Protein AF-A0A349Y1K3-F1 (afdb_monomer_lite)

Sequence (138 aa):
MNNATDTPLLQAANDDLAAHAIVANLHRAIQHRMDRDSQAHGRFSRAYIAELFDIGRTISPACRPHQVDSEWITARRSWLDTVLGEHPLDRRDAQLTAARHAADGFLLRACVLGCDATPEAATERVRDALIAMTRPPH

Foldseek 3Di:
DDDDPVVVVVVVVVLLVVLVVVLVVLVVQLVVQLVVDPDLFLSSLLSNLVSLLVVLLPLAQVNQPCDDSPSNVVSNVVVVVVVVVVVVNCVPDPLSVVLNVVSVVSNSCCNHRNNPPDPPVVSVVSSVVSSVSRDDDD

Radius of gyration: 16.98 Å; chains: 1; bounding box: 47×44×43 Å

Secondary structure (DSSP, 8-state):
---SSSHHHHHHHHHHHHHHHHHHHHHHHHHHHHTT----TTHHHHHHHHHHHHHHHH--GGG--SS--HHHHHHHHHHHHHHHHH-HHHHH-HHHHHHHHHHHHHHHHHHHH-GGGS-HHHHHHHHHHHHHTTSPP-

pLDDT: mean 85.78, std 13.39, range [36.75, 98.0]

Structure (mmCIF, N/CA/C/O backbone):
data_AF-A0A349Y1K3-F1
#
_entry.id   AF-A0A349Y1K3-F1
#
loop_
_atom_site.group_PDB
_atom_site.id
_atom_site.type_symbol
_atom_site.label_atom_id
_atom_site.label_alt_id
_atom_site.label_comp_id
_atom_site.label_asym_id
_atom_site.label_entity_id
_atom_site.label_seq_id
_atom_site.pdbx_PDB_ins_code
_atom_site.Cartn_x
_atom_site.Cartn_y
_atom_site.Cartn_z
_atom_site.occupancy
_atom_site.B_iso_or_equiv
_atom_site.auth_seq_id
_atom_site.auth_comp_id
_atom_site.auth_asym_id
_atom_site.auth_atom_id
_atom_site.pdbx_PDB_model_num
ATOM 1 N N . MET A 1 1 ? 29.312 27.435 -26.264 1.00 36.75 1 MET A N 1
ATOM 2 C CA . MET A 1 1 ? 29.793 26.395 -25.331 1.00 36.75 1 MET A CA 1
ATOM 3 C C . MET A 1 1 ? 28.745 26.236 -24.240 1.00 36.75 1 MET A C 1
ATOM 5 O O . MET A 1 1 ? 28.933 26.765 -23.159 1.00 36.75 1 MET A O 1
ATOM 9 N N . ASN A 1 2 ? 27.624 25.576 -24.540 1.00 50.16 2 ASN A N 1
ATOM 10 C CA . ASN A 1 2 ? 26.521 25.398 -23.591 1.00 50.16 2 ASN A CA 1
ATOM 11 C C . ASN A 1 2 ? 26.126 23.913 -23.547 1.00 50.16 2 ASN A C 1
ATOM 13 O O . ASN A 1 2 ? 26.232 23.237 -24.569 1.00 50.16 2 ASN A O 1
ATOM 17 N N . ASN A 1 3 ? 25.615 23.477 -22.391 1.00 46.06 3 ASN A N 1
ATOM 18 C CA . ASN A 1 3 ? 24.808 22.265 -22.167 1.00 46.06 3 ASN A CA 1
ATOM 19 C C . ASN A 1 3 ? 25.533 20.953 -21.821 1.00 46.06 3 ASN A C 1
ATOM 21 O O . ASN A 1 3 ? 25.261 19.924 -22.431 1.00 46.06 3 ASN A O 1
ATOM 25 N N . ALA A 1 4 ? 26.384 20.949 -20.792 1.00 51.94 4 ALA A N 1
ATOM 26 C CA . ALA A 1 4 ? 26.758 19.694 -20.117 1.00 51.94 4 ALA A CA 1
ATOM 27 C C . ALA A 1 4 ? 26.333 19.637 -18.635 1.00 51.94 4 ALA A C 1
ATOM 29 O O . ALA A 1 4 ? 26.229 18.548 -18.080 1.00 51.94 4 ALA A O 1
ATOM 30 N N . THR A 1 5 ? 26.052 20.779 -17.998 1.00 53.12 5 THR A N 1
ATOM 31 C CA . THR A 1 5 ? 25.852 20.857 -16.538 1.00 53.12 5 THR A CA 1
ATOM 32 C C . THR A 1 5 ? 24.383 20.891 -16.096 1.00 53.12 5 THR A C 1
ATOM 34 O O . THR A 1 5 ? 24.094 20.495 -14.973 1.00 53.12 5 THR A O 1
ATOM 37 N N . ASP A 1 6 ? 23.448 21.291 -16.965 1.00 56.84 6 ASP A N 1
ATOM 38 C CA . ASP A 1 6 ? 22.018 21.407 -16.611 1.00 56.84 6 ASP A CA 1
ATOM 39 C C . ASP A 1 6 ? 21.242 20.088 -16.751 1.00 56.84 6 ASP A C 1
ATOM 41 O O . ASP A 1 6 ? 20.209 19.889 -16.117 1.00 56.84 6 ASP A O 1
ATOM 45 N N . THR A 1 7 ? 21.751 19.154 -17.553 1.00 66.12 7 THR A N 1
ATOM 46 C CA . THR A 1 7 ? 21.083 17.883 -17.859 1.00 66.12 7 THR A CA 1
ATOM 47 C C . THR A 1 7 ? 20.852 16.978 -16.635 1.00 66.12 7 THR A C 1
ATOM 49 O O . THR A 1 7 ? 19.737 16.483 -16.493 1.00 66.12 7 THR A O 1
ATOM 52 N N . PRO A 1 8 ? 21.824 16.752 -15.723 1.00 73.25 8 PRO A N 1
ATOM 53 C CA . PRO A 1 8 ? 21.604 15.871 -14.572 1.00 73.25 8 PRO A CA 1
ATOM 54 C C . PRO A 1 8 ? 20.708 16.491 -13.488 1.00 73.25 8 PRO A C 1
ATOM 56 O O . PRO A 1 8 ? 19.979 15.762 -12.824 1.00 73.25 8 PRO A O 1
ATOM 59 N N . LEU A 1 9 ? 20.706 17.821 -13.332 1.00 70.25 9 LEU A N 1
ATOM 60 C CA . LEU A 1 9 ? 19.803 18.512 -12.399 1.00 70.25 9 LEU A CA 1
ATOM 61 C C . LEU A 1 9 ? 18.354 18.498 -12.898 1.00 70.25 9 LEU A C 1
ATOM 63 O O . LEU A 1 9 ? 17.436 18.267 -12.115 1.00 70.25 9 LEU A O 1
ATOM 67 N N . LEU A 1 10 ? 18.150 18.707 -14.201 1.00 70.56 10 LEU A N 1
ATOM 68 C CA . LEU A 1 10 ? 16.830 18.604 -14.827 1.00 70.56 10 LEU A CA 1
ATOM 69 C C . LEU A 1 10 ? 16.288 17.171 -14.789 1.00 70.56 10 LEU A C 1
ATOM 71 O O . LEU A 1 10 ? 15.094 16.983 -14.579 1.00 70.56 10 LEU A O 1
ATOM 75 N N . GLN A 1 11 ? 17.156 16.169 -14.959 1.00 72.00 11 GLN A N 1
ATOM 76 C CA . GLN A 1 11 ? 16.773 14.764 -14.839 1.00 72.00 11 GLN A CA 1
ATOM 77 C C . GLN A 1 11 ? 16.326 14.431 -13.409 1.00 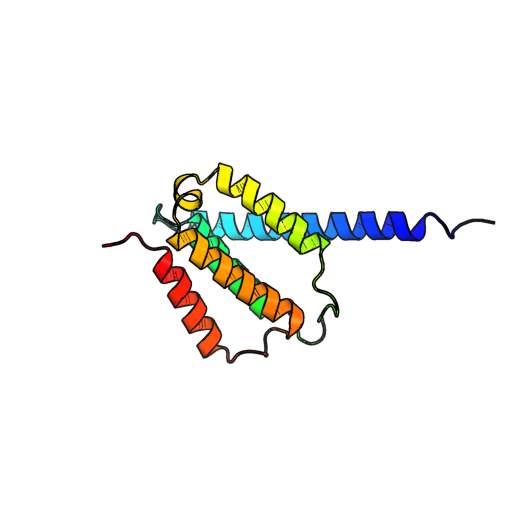72.00 11 GLN A C 1
ATOM 79 O O . GLN A 1 11 ? 15.216 13.947 -13.236 1.00 72.00 11 GLN A O 1
ATOM 84 N N . ALA A 1 12 ? 17.116 14.796 -12.393 1.00 67.44 12 ALA A N 1
ATOM 85 C CA . ALA A 1 12 ? 16.751 14.579 -10.990 1.00 67.44 12 ALA A CA 1
ATOM 86 C C . ALA A 1 12 ? 15.445 15.297 -10.596 1.00 67.44 12 ALA A C 1
ATOM 88 O O . ALA A 1 12 ? 14.620 14.745 -9.879 1.00 67.44 12 ALA A O 1
ATOM 89 N N . ALA A 1 13 ? 15.216 16.517 -11.094 1.00 69.31 13 ALA A N 1
ATOM 90 C CA . ALA A 1 13 ? 13.961 17.230 -10.852 1.00 69.31 13 ALA A CA 1
ATOM 91 C C . ALA A 1 13 ? 12.749 16.552 -11.525 1.00 69.31 13 ALA A C 1
ATOM 93 O O . ALA A 1 13 ? 11.649 16.561 -10.973 1.00 69.31 13 ALA A O 1
ATOM 94 N N . ASN A 1 14 ? 12.937 15.971 -12.714 1.00 76.12 14 ASN A N 1
ATOM 95 C CA . ASN A 1 14 ? 11.889 15.215 -13.399 1.00 76.12 14 ASN A CA 1
ATOM 96 C C . ASN A 1 14 ? 11.583 13.889 -12.694 1.00 76.12 14 ASN A C 1
ATOM 98 O O . ASN A 1 14 ? 10.411 13.520 -12.598 1.00 76.12 14 ASN A O 1
ATOM 102 N N . ASP A 1 15 ? 12.611 13.200 -12.201 1.00 75.94 15 ASP A N 1
ATOM 103 C CA . ASP A 1 15 ? 12.475 11.936 -11.474 1.00 75.94 15 ASP A CA 1
ATOM 104 C C . ASP A 1 15 ? 11.767 12.162 -10.120 1.00 75.94 15 ASP A C 1
ATOM 106 O O . ASP A 1 15 ? 10.781 11.482 -9.817 1.00 75.94 15 ASP A O 1
ATOM 110 N N . ASP A 1 16 ? 12.114 13.235 -9.399 1.00 78.31 16 ASP A N 1
ATOM 111 C CA . ASP A 1 16 ? 11.416 13.655 -8.176 1.00 78.31 16 ASP A CA 1
ATOM 112 C C . ASP A 1 16 ? 9.939 14.005 -8.436 1.00 78.31 16 ASP A C 1
ATOM 114 O O . ASP A 1 16 ? 9.036 13.565 -7.712 1.00 78.31 16 ASP A O 1
ATOM 118 N N . LEU A 1 17 ? 9.651 14.751 -9.511 1.00 79.88 17 LEU A N 1
ATOM 119 C CA . LEU A 1 17 ? 8.277 15.075 -9.902 1.00 79.88 17 LEU A CA 1
ATOM 120 C C . LEU A 1 17 ? 7.474 13.811 -10.249 1.00 79.88 17 LEU A C 1
ATOM 122 O O . LEU A 1 17 ? 6.300 13.697 -9.875 1.00 79.88 17 LEU A O 1
ATOM 126 N N . ALA A 1 18 ? 8.094 12.852 -10.939 1.00 83.25 18 ALA A N 1
ATOM 127 C CA . ALA A 1 18 ? 7.477 11.572 -11.258 1.00 83.25 18 ALA A CA 1
ATOM 128 C C . ALA A 1 18 ? 7.170 10.772 -9.983 1.00 83.25 18 ALA A C 1
ATOM 130 O O . ALA A 1 18 ? 6.041 10.301 -9.821 1.00 83.25 18 ALA A O 1
ATOM 131 N N . ALA A 1 19 ? 8.113 10.691 -9.039 1.00 83.75 19 ALA A N 1
ATOM 132 C CA . ALA A 1 19 ? 7.912 10.029 -7.753 1.00 83.75 19 ALA A CA 1
ATOM 133 C C . ALA A 1 19 ? 6.717 10.624 -6.985 1.00 83.75 19 ALA A C 1
ATOM 135 O O . ALA A 1 19 ? 5.829 9.886 -6.542 1.00 83.75 19 ALA A O 1
ATOM 136 N N . HIS A 1 20 ? 6.625 11.955 -6.898 1.00 84.81 20 HIS A N 1
ATOM 137 C CA . HIS A 1 20 ? 5.503 12.642 -6.251 1.00 84.81 20 HIS A CA 1
ATOM 138 C C . HIS A 1 20 ? 4.161 12.382 -6.948 1.00 84.81 20 HIS A C 1
ATOM 140 O O . HIS A 1 20 ? 3.144 12.168 -6.280 1.00 84.81 20 HIS A O 1
ATOM 146 N N . ALA A 1 21 ? 4.137 12.351 -8.283 1.00 87.00 21 ALA A N 1
ATOM 147 C CA . ALA A 1 21 ? 2.927 12.042 -9.040 1.00 87.00 21 ALA A CA 1
ATOM 148 C C . ALA A 1 21 ? 2.434 10.607 -8.780 1.00 87.00 21 ALA A C 1
ATOM 150 O O . ALA A 1 21 ? 1.232 10.389 -8.591 1.00 87.00 21 ALA A O 1
ATOM 151 N N . ILE A 1 22 ? 3.348 9.632 -8.710 1.00 86.75 22 ILE A N 1
ATOM 152 C CA . ILE A 1 22 ? 3.004 8.246 -8.364 1.00 86.75 22 ILE A CA 1
ATOM 153 C C . ILE A 1 22 ? 2.436 8.194 -6.937 1.00 86.75 22 ILE A C 1
ATOM 155 O O . ILE A 1 22 ? 1.408 7.549 -6.716 1.00 86.75 22 ILE A O 1
ATOM 159 N N . VAL A 1 23 ? 3.025 8.924 -5.979 1.00 90.94 23 VAL A N 1
ATOM 160 C CA . VAL A 1 23 ? 2.547 8.948 -4.581 1.00 90.94 23 VAL A CA 1
ATOM 161 C C . VAL A 1 23 ? 1.146 9.551 -4.502 1.00 90.94 23 VAL A C 1
ATOM 163 O O . VAL A 1 23 ? 0.274 9.002 -3.829 1.00 90.94 23 VAL A O 1
ATOM 166 N N . ALA A 1 24 ? 0.891 10.644 -5.222 1.00 91.50 24 ALA A N 1
ATOM 167 C CA . ALA A 1 24 ? -0.423 11.279 -5.260 1.00 91.50 24 ALA A CA 1
ATOM 168 C C . ALA A 1 24 ? -1.500 10.353 -5.852 1.00 91.50 24 ALA A C 1
ATOM 170 O O . ALA A 1 24 ? -2.631 10.310 -5.358 1.00 91.50 24 ALA A O 1
ATOM 171 N N . ASN A 1 25 ? -1.156 9.583 -6.889 1.00 91.50 25 ASN A N 1
ATOM 172 C CA . ASN A 1 25 ? -2.059 8.596 -7.477 1.00 91.50 25 ASN A CA 1
ATOM 173 C C . ASN A 1 25 ? -2.340 7.435 -6.515 1.00 91.50 25 ASN A C 1
ATOM 175 O O . ASN A 1 25 ? -3.507 7.082 -6.334 1.00 91.50 25 ASN A O 1
ATOM 179 N N . LEU A 1 26 ? -1.304 6.912 -5.849 1.00 93.94 26 LEU A N 1
ATOM 180 C CA . LEU A 1 26 ? -1.437 5.903 -4.796 1.00 93.94 26 LEU A CA 1
ATOM 181 C C . LEU A 1 26 ? -2.362 6.397 -3.674 1.00 93.94 26 LEU A C 1
ATOM 183 O O . LEU A 1 26 ? -3.304 5.703 -3.292 1.00 93.94 26 LEU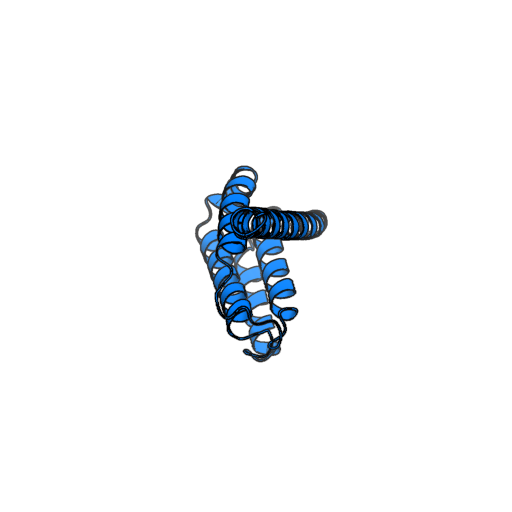 A O 1
ATOM 187 N N . HIS A 1 27 ? -2.142 7.619 -3.185 1.00 96.31 27 HIS A N 1
ATOM 188 C CA . HIS A 1 27 ? -2.967 8.214 -2.137 1.00 96.31 27 HIS A CA 1
ATOM 189 C C . HIS A 1 27 ? -4.438 8.304 -2.555 1.00 96.31 27 H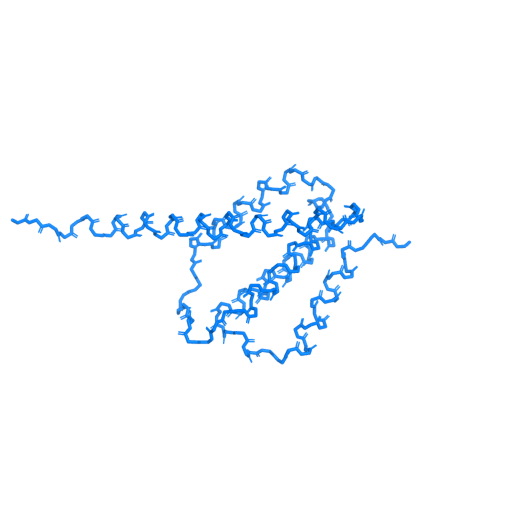IS A C 1
ATOM 191 O O . HIS A 1 27 ? -5.314 7.862 -1.814 1.00 96.31 27 HIS A O 1
ATOM 197 N N . ARG A 1 28 ? -4.721 8.810 -3.762 1.00 97.19 28 ARG A N 1
ATOM 198 C CA . ARG A 1 28 ? -6.094 8.918 -4.277 1.00 97.19 28 ARG A CA 1
ATOM 199 C C . ARG A 1 28 ? -6.781 7.554 -4.377 1.00 97.19 28 ARG A C 1
ATOM 201 O O . ARG A 1 28 ? -7.942 7.426 -3.995 1.00 97.19 28 ARG A O 1
ATOM 208 N N . ALA A 1 29 ? -6.075 6.538 -4.871 1.00 96.94 29 ALA A N 1
ATOM 209 C CA . ALA A 1 29 ? -6.617 5.188 -4.991 1.00 96.94 29 ALA A CA 1
ATOM 210 C C . ALA A 1 29 ? -6.946 4.579 -3.617 1.00 96.94 29 ALA A C 1
ATOM 212 O O . ALA A 1 29 ? -8.012 3.988 -3.435 1.00 96.94 29 ALA A O 1
ATOM 213 N N . ILE A 1 30 ? -6.080 4.799 -2.624 1.00 97.75 30 ILE A N 1
ATOM 214 C CA . ILE A 1 30 ? -6.307 4.366 -1.241 1.00 97.75 30 ILE A CA 1
ATOM 215 C C . ILE A 1 30 ? -7.516 5.071 -0.626 1.00 97.75 30 ILE A C 1
ATOM 217 O O . ILE A 1 30 ? -8.373 4.387 -0.067 1.00 97.75 30 ILE A O 1
ATOM 221 N N . GLN A 1 31 ? -7.642 6.393 -0.781 1.00 97.38 31 GLN A N 1
ATOM 222 C CA . GLN A 1 31 ? -8.805 7.137 -0.278 1.00 97.38 31 GLN A CA 1
ATOM 223 C C . GLN A 1 31 ? -10.112 6.595 -0.868 1.00 97.38 31 GLN A C 1
ATOM 225 O O . GLN A 1 31 ? -11.027 6.242 -0.129 1.00 97.38 31 GLN A O 1
ATOM 230 N N . HIS A 1 32 ? -10.163 6.375 -2.186 1.00 97.56 32 HIS A N 1
ATOM 231 C CA . HIS A 1 32 ? -11.342 5.790 -2.831 1.00 97.56 32 HIS A CA 1
ATOM 232 C C . HIS A 1 32 ? -11.716 4.397 -2.306 1.00 97.56 32 HIS A C 1
ATOM 234 O O . HIS A 1 32 ? -12.895 4.032 -2.308 1.00 97.56 32 HIS A O 1
ATOM 240 N N . ARG A 1 33 ? -10.739 3.591 -1.876 1.00 96.94 33 ARG A N 1
ATOM 241 C CA . ARG A 1 33 ? -11.013 2.298 -1.230 1.00 96.94 33 ARG A CA 1
ATOM 242 C C . ARG A 1 33 ? -11.519 2.481 0.191 1.00 96.94 33 ARG A C 1
ATOM 244 O O . ARG A 1 33 ? -12.460 1.796 0.579 1.00 96.94 33 ARG A O 1
ATOM 251 N N . MET A 1 34 ? -10.921 3.399 0.944 1.00 97.06 34 MET A N 1
ATOM 252 C CA . MET A 1 34 ? -11.336 3.708 2.309 1.00 97.06 34 MET A CA 1
ATOM 253 C C . MET A 1 34 ? -12.775 4.227 2.365 1.00 97.06 34 MET A C 1
ATOM 255 O O . MET A 1 34 ? -13.517 3.819 3.254 1.00 97.06 34 MET A O 1
ATOM 259 N N . ASP A 1 35 ? -13.200 5.038 1.394 1.00 96.75 35 ASP A N 1
ATOM 260 C CA . ASP A 1 35 ? -14.580 5.541 1.295 1.00 96.75 35 ASP A CA 1
ATOM 261 C C . ASP A 1 35 ? -15.621 4.416 1.172 1.00 96.75 35 ASP A C 1
ATOM 263 O O . ASP A 1 35 ? -16.779 4.575 1.555 1.00 96.75 35 ASP A O 1
ATOM 267 N N . ARG A 1 36 ? -15.212 3.261 0.631 1.00 95.38 36 ARG A N 1
ATOM 268 C CA . ARG A 1 36 ? -16.069 2.087 0.411 1.00 95.38 36 ARG A CA 1
ATOM 269 C C . ARG A 1 36 ? -15.983 1.054 1.533 1.00 95.38 36 ARG A C 1
ATOM 271 O O . ARG A 1 36 ? -16.782 0.120 1.549 1.00 95.38 36 ARG A O 1
ATOM 278 N N . ASP A 1 37 ? -15.026 1.187 2.447 1.00 94.81 37 ASP A N 1
ATOM 279 C CA . ASP A 1 37 ? -14.820 0.246 3.544 1.00 94.81 37 ASP A CA 1
ATOM 280 C C . ASP A 1 37 ? -15.498 0.763 4.818 1.00 94.81 37 ASP A C 1
ATOM 282 O O . ASP A 1 37 ? -15.058 1.727 5.444 1.00 94.81 37 ASP A O 1
ATOM 286 N N . SER A 1 38 ? -16.588 0.112 5.225 1.00 91.38 38 SER A N 1
ATOM 287 C CA . SER A 1 38 ? -17.328 0.498 6.429 1.00 91.38 38 SER A CA 1
ATOM 288 C C . SER A 1 38 ? -16.595 0.142 7.725 1.00 91.38 38 SER A C 1
ATOM 290 O O . SER A 1 38 ? -16.834 0.777 8.754 1.00 91.38 38 SER A O 1
ATOM 292 N N . GLN A 1 39 ? -15.664 -0.816 7.708 1.00 91.69 39 GLN A N 1
ATOM 293 C CA . GLN A 1 39 ? -14.929 -1.226 8.901 1.00 91.69 39 GLN A CA 1
ATOM 294 C C . GLN A 1 39 ? -13.853 -0.184 9.218 1.00 91.69 39 GLN A C 1
ATOM 296 O O . GLN A 1 39 ? -13.001 0.119 8.390 1.00 91.69 39 GLN A O 1
ATOM 301 N N . ALA A 1 40 ? -13.908 0.398 10.416 1.00 90.50 40 ALA A N 1
ATOM 302 C CA . ALA A 1 40 ? -12.982 1.450 10.830 1.00 90.50 40 ALA A CA 1
ATOM 303 C C . ALA A 1 40 ? -11.605 0.892 11.211 1.00 90.50 40 ALA A C 1
ATOM 305 O O . ALA A 1 40 ? -10.584 1.475 10.851 1.00 90.50 40 ALA A O 1
ATOM 306 N N . HIS A 1 41 ? -11.566 -0.244 11.914 1.00 92.31 41 HIS A N 1
ATOM 307 C CA . HIS A 1 41 ? -10.301 -0.846 12.327 1.00 92.31 41 HIS A CA 1
ATOM 308 C C . HIS A 1 41 ? -9.526 -1.374 11.112 1.00 92.31 41 HIS A C 1
ATOM 310 O O . HIS A 1 41 ? -10.067 -2.145 10.313 1.00 92.31 41 HIS A O 1
ATOM 316 N N . GLY A 1 42 ? -8.263 -0.955 10.985 1.00 95.88 42 GLY A N 1
ATOM 317 C CA . GLY A 1 42 ? -7.361 -1.402 9.927 1.00 95.88 42 GLY A CA 1
ATOM 318 C C . GLY A 1 42 ? -7.732 -0.900 8.533 1.00 95.88 42 GLY A C 1
ATOM 319 O O . GLY A 1 42 ? -7.198 -1.417 7.553 1.00 95.88 42 GLY A O 1
ATOM 320 N N . ARG A 1 43 ? -8.654 0.067 8.417 1.00 96.69 43 ARG A N 1
ATOM 321 C CA . ARG A 1 43 ? -9.203 0.536 7.135 1.00 96.69 43 ARG A CA 1
ATOM 322 C C . ARG A 1 43 ? -8.118 1.037 6.191 1.00 96.69 43 ARG A C 1
ATOM 324 O O . ARG A 1 43 ? -8.054 0.613 5.038 1.00 96.69 43 ARG A O 1
ATOM 331 N N . PHE A 1 44 ? -7.258 1.921 6.696 1.00 97.62 44 PHE A N 1
ATOM 332 C CA . PHE A 1 44 ? -6.145 2.460 5.924 1.00 97.62 44 PHE A CA 1
ATOM 333 C C . PHE A 1 44 ? -5.204 1.331 5.500 1.00 97.62 44 PHE A C 1
ATOM 335 O O . PHE A 1 44 ? -4.896 1.185 4.320 1.00 97.62 44 PHE A O 1
ATOM 342 N N . SER A 1 45 ? -4.806 0.481 6.448 1.00 97.88 45 SER A N 1
ATOM 343 C CA . SER A 1 45 ? -3.896 -0.641 6.191 1.00 97.88 45 SER A CA 1
ATOM 344 C C . SER A 1 45 ? -4.439 -1.594 5.133 1.00 97.88 45 SER A C 1
ATOM 346 O O . SER A 1 45 ? -3.704 -2.025 4.249 1.00 97.88 45 SER A O 1
ATOM 348 N N . ARG A 1 46 ? -5.738 -1.895 5.183 1.00 97.81 46 ARG A N 1
ATOM 349 C CA . ARG A 1 46 ? -6.411 -2.775 4.228 1.00 97.81 46 ARG A CA 1
ATOM 350 C C . ARG A 1 46 ? -6.438 -2.181 2.829 1.00 97.81 46 ARG A C 1
ATOM 352 O O . ARG A 1 46 ? -6.126 -2.883 1.868 1.00 97.81 46 ARG A O 1
ATOM 359 N N . ALA A 1 47 ? -6.782 -0.899 2.721 1.00 98.00 47 ALA A N 1
ATOM 360 C CA . ALA A 1 47 ? -6.763 -0.171 1.460 1.00 98.00 47 ALA A CA 1
ATOM 361 C C . ALA A 1 47 ? -5.343 -0.102 0.876 1.00 98.00 47 ALA A C 1
ATOM 363 O O . ALA A 1 47 ? -5.161 -0.410 -0.300 1.00 98.00 47 ALA A O 1
ATOM 364 N N . TYR A 1 48 ? -4.343 0.209 1.708 1.00 97.88 48 TYR A N 1
ATOM 365 C CA . TYR A 1 48 ? -2.927 0.232 1.336 1.00 97.88 48 TYR A CA 1
ATOM 366 C C . TYR A 1 48 ? -2.455 -1.121 0.797 1.00 97.88 48 TYR A C 1
ATOM 368 O O . TYR A 1 48 ? -1.929 -1.191 -0.310 1.00 97.88 48 TYR A O 1
ATOM 376 N N . ILE A 1 49 ? -2.701 -2.210 1.535 1.00 97.88 49 ILE A N 1
ATOM 377 C CA . ILE A 1 49 ? -2.335 -3.572 1.117 1.00 97.88 49 ILE A CA 1
ATOM 378 C C . ILE A 1 49 ? -3.001 -3.913 -0.218 1.00 97.88 49 ILE A C 1
ATOM 380 O O . ILE A 1 49 ? -2.324 -4.353 -1.143 1.00 97.88 49 ILE A O 1
ATOM 384 N N . ALA A 1 50 ? -4.311 -3.691 -0.350 1.00 97.25 50 ALA A N 1
ATOM 385 C CA . ALA A 1 50 ? -5.019 -3.991 -1.589 1.00 97.25 50 ALA A CA 1
ATOM 386 C C . ALA A 1 50 ? -4.438 -3.228 -2.789 1.00 97.25 50 ALA A C 1
ATOM 388 O O . ALA A 1 50 ? -4.261 -3.823 -3.849 1.00 97.25 50 ALA A O 1
ATOM 389 N N . GLU A 1 51 ? -4.113 -1.948 -2.610 1.00 96.75 51 GLU A N 1
ATOM 390 C CA . GLU A 1 51 ? -3.565 -1.111 -3.675 1.00 96.75 51 GLU A CA 1
ATOM 391 C C . GLU A 1 51 ? -2.141 -1.522 -4.069 1.00 96.75 51 GLU A C 1
ATOM 393 O O . GLU A 1 51 ? -1.842 -1.612 -5.256 1.00 96.75 51 GLU A O 1
ATOM 398 N N . LEU A 1 52 ? -1.273 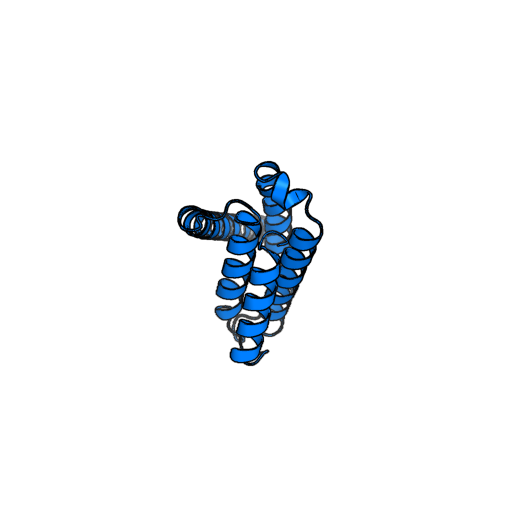-1.863 -3.109 1.00 94.25 52 LEU A N 1
ATOM 399 C CA . LEU A 1 52 ? 0.077 -2.341 -3.428 1.00 94.25 52 LEU A CA 1
ATOM 400 C C . LEU A 1 52 ? 0.062 -3.637 -4.244 1.00 94.25 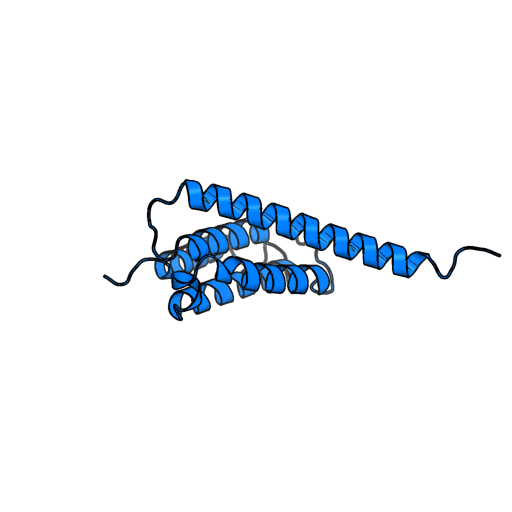52 LEU A C 1
ATOM 402 O O . LEU A 1 52 ? 0.887 -3.810 -5.144 1.00 94.25 52 LEU A O 1
ATOM 406 N N . PHE A 1 53 ? -0.873 -4.541 -3.945 1.00 94.50 53 PHE A N 1
ATOM 407 C CA . PHE A 1 53 ? -1.044 -5.761 -4.729 1.00 94.50 53 PHE A CA 1
ATOM 408 C C . PHE A 1 53 ? -1.551 -5.466 -6.142 1.00 94.50 53 PHE A C 1
ATOM 410 O O . PHE A 1 53 ? -1.063 -6.067 -7.098 1.00 94.50 53 PHE A O 1
ATOM 417 N N . ASP A 1 54 ? -2.485 -4.528 -6.293 1.00 92.69 54 ASP A N 1
ATOM 418 C CA . ASP A 1 54 ? -3.001 -4.130 -7.604 1.00 92.69 54 ASP A CA 1
ATOM 419 C C . ASP A 1 54 ? -1.912 -3.465 -8.457 1.00 92.69 54 ASP A C 1
ATOM 421 O O . ASP A 1 54 ? -1.719 -3.866 -9.604 1.00 92.69 54 ASP A O 1
ATOM 425 N N . ILE A 1 55 ? -1.111 -2.563 -7.880 1.00 89.50 55 ILE A N 1
ATOM 426 C CA . ILE A 1 55 ? 0.052 -1.967 -8.552 1.00 89.50 55 ILE A CA 1
ATOM 427 C C . ILE A 1 55 ? 1.057 -3.052 -8.945 1.00 89.50 55 ILE A C 1
ATOM 429 O O . ILE A 1 55 ? 1.448 -3.128 -10.109 1.00 89.50 55 ILE A O 1
ATOM 433 N N . GLY A 1 56 ? 1.449 -3.929 -8.016 1.00 88.00 56 GLY A N 1
ATOM 434 C CA . GLY A 1 56 ? 2.450 -4.967 -8.281 1.00 88.00 56 GLY A CA 1
ATOM 435 C C . GLY A 1 56 ? 2.063 -5.921 -9.418 1.00 88.00 56 GLY A C 1
ATOM 436 O O . GLY A 1 56 ? 2.939 -6.376 -10.152 1.00 88.00 56 GLY A O 1
ATOM 437 N N . ARG A 1 57 ? 0.762 -6.167 -9.632 1.00 88.62 57 ARG A N 1
ATOM 438 C CA . ARG A 1 57 ? 0.254 -6.961 -10.768 1.00 88.62 57 ARG A CA 1
ATOM 439 C C . ARG A 1 57 ? 0.382 -6.265 -12.125 1.00 88.62 57 ARG A C 1
ATOM 441 O O . ARG A 1 57 ? 0.327 -6.939 -13.144 1.00 88.62 57 ARG A O 1
ATOM 448 N N . THR A 1 58 ? 0.571 -4.947 -12.153 1.00 86.44 58 THR A N 1
ATOM 449 C CA . THR A 1 58 ? 0.746 -4.173 -13.397 1.00 86.44 58 THR A CA 1
ATOM 450 C C . THR A 1 58 ? 2.206 -3.949 -13.790 1.00 86.44 58 THR A C 1
ATOM 452 O O . THR A 1 58 ? 2.478 -3.492 -14.901 1.00 86.44 58 THR A O 1
ATOM 455 N N . ILE A 1 59 ? 3.161 -4.277 -12.912 1.00 82.62 59 ILE A N 1
ATOM 456 C CA . ILE A 1 59 ? 4.587 -4.070 -13.183 1.00 82.62 59 ILE A CA 1
ATOM 457 C C . ILE A 1 59 ? 5.076 -5.145 -14.155 1.00 82.62 59 ILE A C 1
ATOM 459 O O . ILE A 1 59 ? 5.405 -6.269 -13.770 1.00 82.62 59 ILE A O 1
ATOM 463 N N . SER A 1 60 ? 5.135 -4.776 -15.433 1.00 75.69 60 SER A N 1
ATOM 464 C CA . SER A 1 60 ? 5.599 -5.659 -16.500 1.00 75.69 60 SER A CA 1
ATOM 465 C C . SER A 1 60 ? 7.058 -6.091 -16.290 1.00 75.69 60 SER A C 1
ATOM 467 O O . SER A 1 60 ? 7.910 -5.249 -15.984 1.00 75.69 60 SER A O 1
ATOM 469 N N . PRO A 1 61 ? 7.403 -7.364 -16.565 1.00 71.12 61 PRO A N 1
ATOM 470 C CA . PRO A 1 61 ? 8.791 -7.818 -16.620 1.00 71.12 61 PRO A CA 1
ATOM 471 C C . PRO A 1 61 ? 9.660 -7.040 -17.623 1.00 71.12 61 PRO A C 1
ATOM 473 O O . PRO A 1 61 ? 10.875 -6.977 -17.455 1.00 71.12 61 PRO A O 1
ATOM 476 N N . ALA A 1 62 ? 9.061 -6.446 -18.660 1.00 69.75 62 ALA A N 1
ATOM 477 C CA . ALA A 1 62 ? 9.774 -5.633 -19.650 1.00 69.75 62 ALA A CA 1
ATOM 478 C C . ALA A 1 62 ? 10.113 -4.223 -19.136 1.00 69.75 62 ALA A C 1
ATOM 480 O O . ALA A 1 62 ? 10.995 -3.563 -19.678 1.00 69.75 62 ALA A O 1
ATOM 481 N N . CYS A 1 63 ? 9.435 -3.774 -18.079 1.00 63.22 63 CYS A N 1
ATOM 482 C CA . CYS A 1 63 ? 9.625 -2.467 -17.457 1.00 63.22 63 CYS A CA 1
ATOM 483 C C . CYS A 1 63 ? 10.487 -2.548 -16.191 1.00 63.22 63 CYS A C 1
ATOM 485 O O . CYS A 1 63 ? 10.463 -1.609 -15.405 1.00 63.22 63 CYS A O 1
ATOM 487 N N . ARG A 1 64 ? 11.220 -3.656 -15.977 1.00 62.22 64 ARG A N 1
ATOM 488 C CA . ARG A 1 64 ? 12.087 -3.862 -14.806 1.00 62.22 64 ARG A CA 1
ATOM 489 C C . ARG A 1 64 ? 13.105 -2.727 -14.700 1.00 62.22 64 ARG A C 1
ATOM 491 O O . ARG A 1 64 ? 14.057 -2.699 -15.493 1.00 62.22 64 ARG A O 1
ATOM 498 N N . PRO A 1 65 ? 12.986 -1.831 -13.713 1.00 54.25 65 PRO A N 1
ATOM 499 C CA . PRO A 1 65 ? 14.099 -0.964 -13.415 1.00 54.25 65 PRO A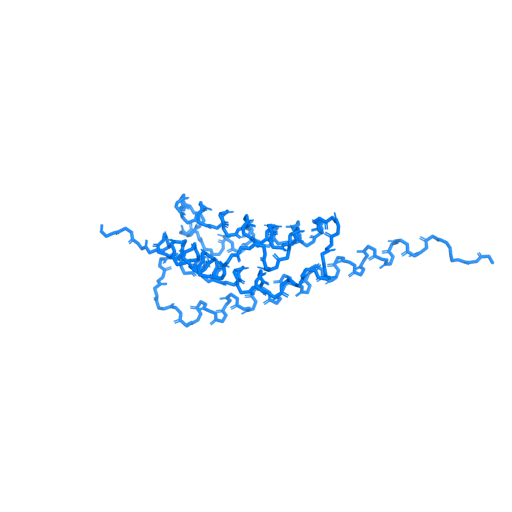 CA 1
ATOM 500 C C . PRO A 1 65 ? 15.194 -1.871 -12.815 1.00 54.25 65 PRO A C 1
ATOM 502 O O . PRO A 1 65 ? 14.966 -2.615 -11.863 1.00 54.25 65 PRO A O 1
ATOM 505 N N . HIS A 1 66 ? 16.383 -1.897 -13.433 1.00 48.78 66 HIS A N 1
ATOM 506 C CA . HIS A 1 66 ? 17.517 -2.718 -12.960 1.00 48.78 66 HIS A CA 1
ATOM 507 C C . HIS A 1 66 ? 17.995 -2.289 -11.561 1.00 48.78 66 HIS A C 1
ATOM 509 O O . HIS A 1 66 ? 18.711 -3.025 -10.884 1.00 48.78 66 HIS A O 1
ATOM 515 N N . GLN A 1 67 ? 17.566 -1.108 -11.122 1.00 54.12 67 GLN A N 1
ATOM 516 C CA . GLN A 1 67 ? 17.622 -0.644 -9.752 1.00 54.12 67 GLN A CA 1
ATOM 517 C C . GLN A 1 67 ? 16.204 -0.437 -9.255 1.00 54.12 67 GLN A C 1
ATOM 519 O O . GLN A 1 67 ? 15.349 0.079 -9.964 1.00 54.12 67 GLN A O 1
ATOM 524 N N . VAL A 1 68 ? 15.960 -0.812 -8.010 1.00 59.34 68 VAL A N 1
ATOM 525 C CA . VAL A 1 68 ? 14.770 -0.340 -7.326 1.00 59.34 68 VAL A CA 1
ATOM 526 C C . VAL A 1 68 ? 14.884 1.184 -7.248 1.00 59.34 68 VAL A C 1
ATOM 528 O O . VAL A 1 68 ? 15.812 1.671 -6.606 1.00 59.34 68 VAL A O 1
ATOM 531 N N . ASP A 1 69 ? 13.994 1.908 -7.931 1.00 66.06 69 ASP A N 1
ATOM 532 C CA . ASP A 1 69 ? 13.976 3.373 -7.934 1.00 66.06 69 ASP A CA 1
ATOM 533 C C . ASP A 1 69 ? 13.911 3.881 -6.485 1.00 66.06 69 ASP A C 1
ATOM 535 O O . ASP A 1 69 ? 12.903 3.733 -5.779 1.00 66.06 69 ASP A O 1
ATOM 539 N N . SER A 1 70 ? 15.045 4.405 -6.016 1.00 66.94 70 SER A N 1
ATOM 540 C CA . SER A 1 70 ? 15.207 4.837 -4.636 1.00 66.94 70 SER A CA 1
ATOM 541 C C . SER A 1 70 ? 14.366 6.067 -4.325 1.00 66.94 70 SER A C 1
ATOM 543 O O . SER A 1 70 ? 13.984 6.244 -3.167 1.00 66.94 70 SER A O 1
ATOM 545 N N . GLU A 1 71 ? 14.057 6.895 -5.325 1.00 80.06 71 GLU A N 1
ATOM 546 C CA . GLU A 1 71 ? 13.318 8.143 -5.139 1.00 80.06 71 GLU A CA 1
ATOM 547 C C . GLU A 1 71 ? 11.845 7.852 -4.882 1.00 80.06 71 GLU A C 1
ATOM 549 O O . GLU A 1 71 ? 11.322 8.248 -3.839 1.00 80.06 71 GLU A O 1
ATOM 554 N N . TRP A 1 72 ? 11.209 7.034 -5.727 1.00 80.19 72 TRP A N 1
ATOM 555 C CA . TRP A 1 72 ? 9.839 6.568 -5.487 1.00 80.19 72 TRP A CA 1
ATOM 556 C C . TRP A 1 72 ? 9.684 5.890 -4.119 1.00 80.19 72 TRP A C 1
ATOM 558 O O . TRP A 1 72 ? 8.734 6.170 -3.383 1.00 80.19 72 TRP A O 1
ATOM 568 N N . ILE A 1 73 ? 10.610 5.004 -3.736 1.00 81.75 73 ILE A N 1
ATOM 569 C CA . ILE A 1 73 ? 10.534 4.337 -2.428 1.00 81.75 73 ILE A CA 1
ATOM 570 C C . ILE A 1 73 ? 10.655 5.331 -1.286 1.00 81.75 73 ILE A C 1
ATOM 572 O O . ILE A 1 73 ? 9.915 5.221 -0.305 1.00 81.75 73 ILE A O 1
ATOM 576 N N . THR A 1 74 ? 11.589 6.271 -1.389 1.00 84.56 74 THR A N 1
ATOM 577 C CA . THR A 1 74 ? 11.809 7.280 -0.352 1.00 84.56 74 THR A CA 1
ATOM 578 C C . THR A 1 74 ? 10.587 8.186 -0.228 1.00 84.56 74 THR A C 1
ATOM 580 O O . THR A 1 74 ? 10.083 8.371 0.881 1.00 84.56 74 THR A O 1
ATOM 583 N N . ALA A 1 75 ? 10.040 8.648 -1.355 1.00 88.44 75 ALA A N 1
ATOM 584 C CA . ALA A 1 75 ? 8.816 9.437 -1.409 1.00 88.44 75 ALA A CA 1
ATOM 585 C C . ALA A 1 75 ? 7.625 8.678 -0.801 1.00 88.44 75 ALA A C 1
ATOM 587 O O . ALA A 1 75 ? 6.929 9.217 0.060 1.00 88.44 75 ALA A O 1
ATOM 588 N N . ARG A 1 76 ? 7.429 7.397 -1.155 1.00 90.81 76 ARG A N 1
ATOM 589 C CA . ARG A 1 76 ? 6.366 6.552 -0.583 1.00 90.81 76 ARG A CA 1
ATOM 590 C C . ARG A 1 76 ? 6.522 6.381 0.925 1.00 90.81 76 ARG A C 1
ATOM 592 O O . ARG A 1 76 ? 5.529 6.452 1.640 1.00 90.81 76 ARG A O 1
ATOM 599 N N . ARG A 1 77 ? 7.737 6.137 1.422 1.00 89.69 77 ARG A N 1
ATOM 600 C CA . ARG A 1 77 ? 7.982 5.968 2.866 1.00 89.69 77 ARG A CA 1
ATOM 601 C C . ARG A 1 77 ? 7.690 7.253 3.635 1.00 89.69 77 ARG A C 1
ATOM 603 O O . ARG A 1 77 ? 6.966 7.195 4.621 1.00 89.69 77 ARG A O 1
ATOM 610 N N . SER A 1 78 ? 8.187 8.388 3.143 1.00 91.81 78 SER A N 1
ATOM 611 C CA . SER A 1 78 ? 7.910 9.708 3.721 1.00 91.81 78 SER A CA 1
ATOM 612 C C . SER A 1 78 ? 6.404 9.989 3.769 1.00 91.81 78 SER A C 1
ATOM 614 O O . SER A 1 78 ? 5.849 10.300 4.822 1.00 91.81 78 SER A O 1
ATOM 616 N N . TRP A 1 79 ? 5.712 9.762 2.650 1.00 95.31 79 TRP A N 1
ATOM 617 C CA . TRP A 1 79 ? 4.261 9.900 2.566 1.00 95.31 79 TRP A CA 1
ATOM 618 C C . TRP A 1 79 ? 3.510 8.964 3.523 1.00 95.31 79 TRP A C 1
ATOM 620 O O . TRP A 1 79 ? 2.577 9.403 4.195 1.00 95.31 79 TRP A O 1
ATOM 630 N N . LEU A 1 80 ? 3.913 7.694 3.622 1.00 95.69 80 LEU A N 1
ATOM 631 C CA . LEU A 1 80 ? 3.281 6.722 4.515 1.00 95.69 80 LEU A CA 1
ATOM 632 C C . LEU A 1 80 ? 3.395 7.166 5.979 1.00 95.69 80 LEU A C 1
ATOM 634 O O . LEU A 1 80 ? 2.417 7.073 6.720 1.00 95.69 80 LEU A O 1
ATOM 638 N N . ASP A 1 81 ? 4.552 7.691 6.385 1.00 94.12 81 ASP A N 1
ATOM 639 C CA . ASP A 1 81 ? 4.770 8.208 7.738 1.00 94.12 81 ASP A CA 1
ATOM 640 C C . ASP A 1 81 ? 3.883 9.424 8.050 1.00 94.12 81 ASP A C 1
ATOM 642 O O . ASP A 1 81 ? 3.361 9.529 9.170 1.00 94.12 81 ASP A O 1
ATOM 646 N N . THR A 1 82 ? 3.675 10.311 7.067 1.00 95.44 82 THR A N 1
ATOM 647 C CA . THR A 1 82 ? 2.741 11.444 7.162 1.00 95.44 82 THR A CA 1
ATOM 648 C C . THR A 1 82 ? 1.297 10.964 7.294 1.00 95.44 82 THR A C 1
ATOM 650 O O . THR A 1 82 ? 0.624 11.327 8.258 1.00 95.44 82 THR A O 1
ATOM 653 N N . VAL A 1 83 ? 0.829 10.103 6.386 1.00 95.44 83 VAL A N 1
ATOM 654 C CA . VAL A 1 83 ? -0.564 9.622 6.367 1.00 95.44 83 VAL A CA 1
ATOM 655 C C . VAL A 1 83 ? -0.894 8.787 7.604 1.00 95.44 83 VAL A C 1
ATOM 657 O O . VAL A 1 83 ? -1.973 8.914 8.177 1.00 95.44 83 VAL A O 1
ATOM 660 N N . LEU A 1 84 ? 0.045 7.985 8.111 1.00 95.44 84 LEU A N 1
ATOM 661 C CA . LEU A 1 84 ? -0.147 7.272 9.378 1.00 95.44 84 LEU A CA 1
ATOM 662 C C . LEU A 1 84 ? -0.287 8.216 10.582 1.00 95.44 84 LEU A C 1
ATOM 664 O O . LEU A 1 84 ? -0.793 7.798 11.624 1.00 95.44 84 LEU A O 1
ATOM 668 N N . GLY A 1 85 ? 0.138 9.478 10.474 1.00 95.12 85 GLY A N 1
ATOM 669 C CA . GLY A 1 85 ? -0.185 10.520 11.453 1.00 95.12 85 GLY A CA 1
ATOM 670 C C . GLY A 1 85 ? -1.692 10.784 11.575 1.00 95.12 85 GLY A C 1
ATOM 671 O O . GLY A 1 85 ? -2.175 11.043 12.675 1.00 95.12 85 GLY A O 1
ATOM 672 N N . GLU A 1 86 ? -2.440 10.629 10.481 1.00 94.56 86 GLU A N 1
ATOM 673 C CA . GLU A 1 86 ? -3.899 10.800 10.412 1.00 94.56 86 GLU A CA 1
ATOM 674 C C . GLU A 1 86 ? -4.663 9.532 10.841 1.00 94.56 86 GLU A C 1
ATOM 676 O O . GLU A 1 86 ? -5.858 9.578 11.139 1.00 94.56 86 GLU A O 1
ATOM 681 N N . HIS A 1 87 ? -3.969 8.391 10.939 1.00 93.50 87 HIS A N 1
ATOM 682 C CA . HIS A 1 87 ? -4.532 7.090 11.314 1.00 93.50 87 HIS A CA 1
ATOM 683 C C . HIS A 1 87 ? -3.837 6.499 12.557 1.00 93.50 87 HIS A C 1
ATOM 685 O O . HIS A 1 87 ? -3.171 5.463 12.479 1.00 93.50 87 HIS A O 1
ATOM 691 N N . PRO A 1 88 ? -3.988 7.118 13.743 1.00 91.56 88 PRO A N 1
ATOM 692 C CA . PRO A 1 88 ? -3.205 6.765 14.929 1.00 91.56 88 PRO A CA 1
ATOM 693 C C . PRO A 1 88 ? -3.466 5.348 15.459 1.00 91.56 88 PRO A C 1
ATOM 695 O O . PRO A 1 88 ? -2.570 4.761 16.068 1.00 91.56 88 PRO A O 1
ATOM 698 N N . LEU A 1 89 ? -4.662 4.792 15.235 1.00 91.00 89 LEU A N 1
ATOM 699 C CA . LEU A 1 89 ? -4.976 3.405 15.596 1.00 91.00 89 LEU A CA 1
ATOM 700 C C . LEU A 1 89 ? -4.201 2.427 14.705 1.00 91.00 89 LEU A C 1
ATOM 702 O O . LEU A 1 89 ? -3.481 1.575 15.218 1.00 91.00 89 LEU A O 1
ATOM 706 N N . ASP A 1 90 ? -4.251 2.625 13.386 1.00 93.69 90 ASP A N 1
ATOM 707 C CA . ASP A 1 90 ? -3.490 1.828 12.419 1.00 93.69 90 ASP A CA 1
ATOM 708 C C . ASP A 1 90 ? -1.974 1.937 12.628 1.00 93.69 90 ASP A C 1
ATOM 710 O O . ASP A 1 90 ? -1.245 0.962 12.421 1.00 93.69 90 ASP A O 1
ATOM 714 N N . ARG A 1 91 ? -1.486 3.116 13.030 1.00 94.00 91 ARG A N 1
ATOM 715 C CA . ARG A 1 91 ? -0.060 3.376 13.269 1.00 94.00 91 ARG A CA 1
ATOM 716 C C . ARG A 1 91 ? 0.501 2.590 14.452 1.00 94.00 91 ARG A C 1
ATOM 718 O O . ARG A 1 91 ? 1.644 2.153 14.392 1.00 94.00 91 ARG A O 1
ATOM 725 N N . ARG A 1 92 ? -0.261 2.464 15.540 1.00 93.62 92 ARG A N 1
ATOM 726 C CA . ARG A 1 92 ? 0.212 1.849 16.796 1.00 93.62 92 ARG A CA 1
ATOM 727 C C . ARG A 1 92 ? 0.050 0.334 16.821 1.00 93.62 92 ARG A C 1
ATOM 729 O O . ARG A 1 92 ? 0.660 -0.325 17.657 1.00 93.62 92 ARG A O 1
ATOM 736 N N . ASP A 1 93 ? -0.771 -0.204 15.933 1.00 95.12 93 ASP A N 1
ATOM 737 C CA . ASP A 1 93 ? -1.033 -1.630 15.860 1.00 95.12 93 ASP A CA 1
ATOM 738 C C . ASP A 1 93 ? 0.134 -2.372 15.178 1.00 95.12 93 ASP A C 1
ATOM 740 O O . ASP A 1 93 ? 0.485 -2.132 14.013 1.00 95.12 93 ASP A O 1
ATOM 744 N N . ALA A 1 94 ? 0.760 -3.279 15.930 1.00 95.00 94 ALA A N 1
ATOM 745 C CA . ALA A 1 94 ? 1.899 -4.062 15.467 1.00 95.00 94 ALA A CA 1
ATOM 746 C C . ALA A 1 94 ? 1.513 -5.069 14.372 1.00 95.00 94 ALA A C 1
ATOM 748 O O . ALA A 1 94 ? 2.297 -5.299 13.449 1.00 95.00 94 ALA A O 1
ATOM 749 N N . GLN A 1 95 ? 0.305 -5.633 14.432 1.00 96.06 95 GLN A N 1
ATOM 750 C CA . GLN A 1 95 ? -0.199 -6.571 13.431 1.00 96.06 95 GLN A CA 1
ATOM 751 C C . GLN A 1 95 ? -0.465 -5.849 12.108 1.00 96.06 95 GLN A C 1
ATOM 753 O O . GLN A 1 95 ? -0.044 -6.325 11.051 1.00 96.06 95 GLN A O 1
ATOM 758 N N . LEU A 1 96 ? -1.074 -4.660 12.163 1.00 97.19 96 LEU A N 1
ATOM 759 C CA . LEU A 1 96 ? -1.270 -3.821 10.977 1.00 97.19 96 LEU A CA 1
ATOM 760 C C . LEU A 1 96 ? 0.067 -3.367 10.378 1.00 97.19 96 LEU A C 1
ATOM 762 O O . LEU A 1 96 ? 0.235 -3.365 9.159 1.00 97.19 96 LEU A O 1
ATOM 766 N N . THR A 1 97 ? 1.049 -3.043 11.222 1.00 96.31 97 THR A N 1
ATOM 767 C CA . THR A 1 97 ? 2.409 -2.701 10.779 1.00 96.31 97 THR A CA 1
ATOM 768 C C . THR A 1 97 ? 3.089 -3.867 10.064 1.00 96.31 97 THR A C 1
ATOM 770 O O . THR A 1 97 ? 3.612 -3.687 8.964 1.00 96.31 97 THR A O 1
ATOM 773 N N . ALA A 1 98 ? 3.024 -5.075 10.629 1.00 97.19 98 ALA A N 1
ATOM 774 C CA . ALA A 1 98 ? 3.562 -6.276 9.996 1.00 97.19 98 ALA A CA 1
ATOM 775 C C . ALA A 1 98 ? 2.892 -6.561 8.640 1.00 97.19 98 ALA A C 1
ATOM 777 O O . ALA A 1 98 ? 3.580 -6.866 7.664 1.00 97.19 98 ALA A O 1
ATOM 778 N N . ALA A 1 99 ? 1.568 -6.395 8.549 1.00 97.75 99 ALA A N 1
ATOM 779 C CA . ALA A 1 99 ? 0.831 -6.602 7.307 1.00 97.75 99 ALA A CA 1
ATOM 780 C C . ALA A 1 99 ? 1.229 -5.594 6.210 1.00 97.75 99 ALA A C 1
ATOM 782 O O . ALA A 1 99 ? 1.439 -5.985 5.059 1.00 97.75 99 ALA A O 1
ATOM 783 N N . ARG A 1 100 ? 1.409 -4.311 6.564 1.00 97.31 100 ARG A N 1
ATOM 784 C CA . ARG A 1 100 ? 1.909 -3.282 5.633 1.00 97.31 100 ARG A CA 1
ATOM 785 C C . ARG A 1 100 ? 3.323 -3.601 5.141 1.00 97.31 100 ARG A C 1
ATOM 787 O O . ARG A 1 100 ? 3.552 -3.564 3.936 1.00 97.31 100 ARG A O 1
ATOM 794 N N . HIS A 1 101 ? 4.234 -3.999 6.031 1.00 95.94 101 HIS A N 1
ATOM 795 C CA . HIS A 1 101 ? 5.597 -4.383 5.644 1.00 95.94 101 HIS A CA 1
ATOM 796 C C . HIS A 1 101 ? 5.645 -5.612 4.731 1.00 95.94 101 HIS A C 1
ATOM 798 O O . HIS A 1 101 ? 6.444 -5.657 3.795 1.00 95.94 101 HIS A O 1
ATOM 804 N N . ALA A 1 102 ? 4.778 -6.600 4.954 1.00 96.69 102 ALA A N 1
ATOM 805 C CA . ALA A 1 102 ? 4.667 -7.742 4.052 1.00 96.69 102 ALA A CA 1
ATOM 806 C C . ALA A 1 102 ? 4.180 -7.318 2.651 1.00 96.69 102 ALA A C 1
ATOM 808 O O . ALA A 1 102 ? 4.718 -7.786 1.645 1.00 96.69 102 ALA A O 1
ATOM 809 N N . ALA A 1 103 ? 3.220 -6.389 2.571 1.00 95.94 103 ALA A N 1
ATOM 810 C CA . ALA A 1 103 ? 2.768 -5.822 1.299 1.00 95.94 103 ALA A CA 1
ATOM 811 C C . ALA A 1 103 ? 3.849 -4.970 0.610 1.00 95.94 103 ALA A C 1
ATOM 813 O O . ALA A 1 103 ? 4.001 -5.047 -0.610 1.00 95.94 103 ALA A O 1
ATOM 814 N N . ASP A 1 104 ? 4.658 -4.225 1.371 1.00 93.12 104 ASP A N 1
ATOM 815 C CA . ASP A 1 104 ? 5.838 -3.540 0.833 1.00 93.12 104 ASP A CA 1
ATOM 816 C C . ASP A 1 104 ? 6.806 -4.543 0.195 1.00 93.12 104 ASP A C 1
ATOM 818 O O . ASP A 1 104 ? 7.272 -4.327 -0.922 1.00 93.12 104 ASP A O 1
ATOM 822 N N . GLY A 1 105 ? 7.076 -5.664 0.872 1.00 91.31 105 GLY A N 1
ATOM 823 C CA . GLY A 1 105 ? 7.916 -6.741 0.348 1.00 91.31 105 GLY A CA 1
ATOM 824 C C . GLY A 1 105 ? 7.388 -7.323 -0.966 1.00 91.31 105 GLY A C 1
ATOM 825 O O . GLY A 1 105 ? 8.170 -7.567 -1.888 1.00 91.31 105 GLY A O 1
ATOM 826 N N . PHE A 1 106 ? 6.066 -7.484 -1.090 1.00 91.44 106 PHE A N 1
ATOM 827 C CA . PHE A 1 106 ? 5.433 -7.897 -2.343 1.00 91.44 106 PHE A CA 1
ATOM 828 C C . PHE A 1 106 ? 5.688 -6.891 -3.475 1.00 91.44 106 PHE A C 1
ATOM 830 O O . PHE A 1 106 ? 6.136 -7.290 -4.552 1.00 91.44 106 PHE A O 1
ATOM 837 N N . LEU A 1 107 ? 5.467 -5.595 -3.229 1.00 88.75 107 LEU A N 1
ATOM 838 C CA . LEU A 1 107 ? 5.706 -4.554 -4.230 1.00 88.75 107 LEU A CA 1
ATOM 839 C C . LEU A 1 107 ? 7.182 -4.505 -4.650 1.00 88.75 107 LEU A C 1
ATOM 841 O O . LEU A 1 107 ? 7.475 -4.479 -5.841 1.00 88.75 107 LEU A O 1
ATOM 845 N N . LEU A 1 108 ? 8.114 -4.543 -3.691 1.00 87.25 108 LEU A N 1
ATOM 846 C CA . LEU A 1 108 ? 9.557 -4.545 -3.968 1.00 87.25 108 LEU A CA 1
ATOM 847 C C . LEU A 1 108 ? 9.956 -5.719 -4.858 1.00 87.25 108 LEU A C 1
ATOM 849 O O . LEU A 1 108 ? 10.699 -5.558 -5.825 1.00 87.25 108 LEU A O 1
ATOM 853 N N . ARG A 1 109 ? 9.426 -6.903 -4.555 1.00 87.69 109 ARG A N 1
ATOM 854 C CA . ARG A 1 109 ? 9.641 -8.091 -5.370 1.00 87.69 109 ARG A CA 1
ATOM 855 C C . ARG A 1 109 ? 9.101 -7.908 -6.788 1.00 87.69 109 ARG A C 1
ATOM 857 O O . ARG A 1 109 ? 9.792 -8.288 -7.730 1.00 87.69 109 ARG A O 1
ATOM 864 N N . ALA A 1 110 ? 7.901 -7.349 -6.944 1.00 86.25 110 ALA A N 1
ATOM 865 C CA . ALA A 1 110 ? 7.313 -7.074 -8.254 1.00 86.25 110 ALA A CA 1
ATOM 866 C C . ALA A 1 110 ? 8.151 -6.062 -9.052 1.00 86.25 110 ALA A C 1
ATOM 868 O O . ALA A 1 110 ? 8.377 -6.279 -10.238 1.00 86.25 110 ALA A O 1
ATOM 869 N N . CYS A 1 111 ? 8.707 -5.029 -8.409 1.00 81.69 111 CYS A N 1
ATOM 870 C CA . CYS A 1 111 ? 9.644 -4.107 -9.058 1.00 81.69 111 CYS A CA 1
ATOM 871 C C . CYS A 1 111 ? 10.891 -4.823 -9.605 1.00 81.69 111 CYS A C 1
ATOM 873 O O . CYS A 1 111 ? 11.344 -4.510 -10.700 1.00 81.69 111 CYS A O 1
ATOM 875 N N . VAL A 1 112 ? 11.439 -5.796 -8.868 1.00 83.00 112 VAL A N 1
ATOM 876 C CA . VAL A 1 112 ? 12.676 -6.497 -9.262 1.00 83.00 112 VAL A CA 1
ATOM 877 C C . VAL A 1 112 ? 12.423 -7.602 -10.292 1.00 83.00 112 VAL A C 1
ATOM 879 O O . VAL A 1 112 ? 13.183 -7.758 -11.246 1.00 83.00 112 VAL A O 1
ATOM 882 N N . LEU A 1 113 ? 11.374 -8.404 -10.100 1.00 84.31 113 LEU A N 1
ATOM 883 C CA . LEU A 1 113 ? 11.148 -9.631 -10.874 1.00 84.31 113 LEU A CA 1
ATOM 884 C C . LEU A 1 113 ? 10.019 -9.502 -11.914 1.00 84.31 113 LEU A C 1
ATOM 886 O O . LEU A 1 113 ? 9.943 -10.320 -12.836 1.00 84.31 113 LEU A O 1
ATOM 890 N N . GLY A 1 114 ? 9.186 -8.465 -11.819 1.00 83.69 114 GLY A N 1
ATOM 891 C CA . GLY A 1 114 ? 7.936 -8.314 -12.570 1.00 83.69 114 GLY A CA 1
ATOM 892 C C . GLY A 1 114 ? 6.757 -9.071 -11.943 1.00 83.69 114 GLY A C 1
ATOM 893 O O . GLY A 1 114 ? 6.927 -9.874 -11.018 1.00 83.69 114 GLY A O 1
ATOM 894 N N . CYS A 1 115 ? 5.555 -8.827 -12.469 1.00 82.69 115 CYS A N 1
ATOM 895 C CA . CYS A 1 115 ? 4.296 -9.414 -11.997 1.00 82.69 115 CYS A CA 1
ATOM 896 C C . CYS A 1 115 ? 4.242 -10.949 -12.105 1.00 82.69 115 CYS A C 1
ATOM 898 O O . CYS A 1 115 ? 3.685 -11.605 -11.228 1.00 82.69 115 CYS A O 1
ATOM 900 N N . ASP A 1 116 ? 4.895 -11.531 -13.113 1.00 83.25 116 ASP A N 1
ATOM 901 C CA . ASP A 1 116 ? 4.801 -12.968 -13.428 1.00 83.25 116 ASP A CA 1
ATOM 902 C C . ASP A 1 116 ? 5.653 -13.859 -12.517 1.00 83.25 116 ASP A C 1
ATOM 904 O O . ASP A 1 116 ? 5.652 -15.085 -12.621 1.00 83.25 116 ASP A O 1
ATOM 908 N N . ALA A 1 117 ? 6.422 -13.257 -11.612 1.00 80.19 117 ALA A N 1
ATOM 909 C CA . ALA A 1 117 ? 7.377 -13.997 -10.811 1.00 80.19 117 ALA A CA 1
ATOM 910 C C . ALA A 1 117 ? 6.709 -14.929 -9.780 1.00 80.19 117 ALA A C 1
ATOM 912 O O . ALA A 1 117 ? 7.361 -15.850 -9.290 1.00 80.19 117 ALA A O 1
ATOM 913 N N . THR A 1 118 ? 5.457 -14.683 -9.373 1.00 74.94 118 THR A N 1
ATOM 914 C CA . THR A 1 118 ? 4.682 -15.593 -8.499 1.00 74.94 118 THR A CA 1
ATOM 915 C C . THR A 1 118 ? 3.392 -15.992 -9.206 1.00 74.94 118 THR A C 1
ATOM 917 O O . THR A 1 118 ? 2.737 -15.109 -9.755 1.00 74.94 118 THR A O 1
ATOM 920 N N . PRO A 1 119 ? 2.963 -17.268 -9.132 1.00 82.88 119 PRO A N 1
ATOM 921 C CA . PRO A 1 119 ? 1.649 -17.674 -9.623 1.00 82.88 119 PRO A CA 1
ATOM 922 C C . PRO A 1 119 ? 0.525 -16.809 -9.039 1.00 82.88 119 PRO A C 1
ATOM 924 O O . PRO A 1 119 ? 0.478 -16.600 -7.825 1.00 82.88 119 PRO A O 1
ATOM 927 N N . GLU A 1 120 ? -0.410 -16.364 -9.879 1.00 85.50 120 GLU A N 1
ATOM 928 C CA . GLU A 1 120 ? -1.494 -15.444 -9.498 1.00 85.50 120 GLU A CA 1
ATOM 929 C C . GLU A 1 120 ? -2.271 -15.924 -8.262 1.00 85.50 120 GLU A C 1
ATOM 931 O O . GLU A 1 120 ? -2.389 -15.193 -7.281 1.00 85.50 120 GLU A O 1
ATOM 936 N N . ALA A 1 121 ? -2.654 -17.203 -8.228 1.00 87.31 121 ALA A N 1
ATOM 937 C CA . ALA A 1 121 ? -3.362 -17.792 -7.090 1.00 87.31 121 ALA A CA 1
ATOM 938 C C . ALA A 1 121 ? -2.575 -17.726 -5.764 1.00 87.31 121 ALA A C 1
ATOM 940 O O . ALA A 1 121 ? -3.161 -17.664 -4.685 1.00 87.31 121 ALA A O 1
ATOM 941 N N . ALA A 1 122 ? -1.239 -17.771 -5.804 1.00 87.12 122 ALA A N 1
ATOM 942 C CA . ALA A 1 122 ? -0.430 -17.620 -4.595 1.00 87.12 122 ALA A CA 1
ATOM 943 C C . ALA A 1 122 ? -0.358 -16.151 -4.154 1.00 87.12 122 ALA A C 1
ATOM 945 O O . ALA A 1 122 ? -0.434 -15.877 -2.958 1.00 87.12 122 ALA A O 1
ATOM 946 N N . THR A 1 123 ? -0.284 -15.220 -5.106 1.00 89.81 123 THR A N 1
ATOM 947 C CA . THR A 1 123 ? -0.363 -13.777 -4.849 1.00 89.81 123 THR A CA 1
ATOM 948 C C . THR A 1 123 ? -1.699 -13.392 -4.206 1.00 89.81 123 THR A C 1
ATOM 950 O O . THR A 1 123 ? -1.703 -12.695 -3.193 1.00 89.81 123 THR A O 1
ATOM 953 N N . GLU A 1 124 ? -2.822 -13.895 -4.726 1.00 92.69 124 GLU A N 1
ATOM 954 C CA . GLU A 1 124 ? -4.159 -13.658 -4.163 1.00 92.69 124 GLU A CA 1
ATOM 955 C C . GLU A 1 124 ? -4.285 -14.190 -2.733 1.00 92.69 124 GLU A C 1
ATOM 957 O O . GLU A 1 124 ? -4.703 -13.457 -1.841 1.00 92.69 124 GLU A O 1
ATOM 962 N N . ARG A 1 125 ? -3.821 -15.419 -2.470 1.00 93.88 125 ARG A N 1
ATOM 963 C CA . ARG A 1 125 ? -3.837 -15.982 -1.109 1.00 93.88 125 ARG A CA 1
ATOM 964 C C . ARG A 1 125 ? -3.041 -15.146 -0.109 1.00 93.88 125 ARG A C 1
ATOM 966 O O . ARG A 1 125 ? -3.482 -14.983 1.026 1.00 93.88 125 ARG A O 1
ATOM 973 N N . VAL A 1 126 ? -1.875 -14.627 -0.504 1.00 95.19 126 VAL A N 1
ATOM 974 C CA . VAL A 1 126 ? -1.083 -13.746 0.370 1.00 95.19 126 VAL A CA 1
ATOM 975 C C . VAL A 1 126 ? -1.828 -12.436 0.604 1.00 95.19 126 VAL A C 1
ATOM 977 O O . VAL A 1 126 ? -1.950 -12.018 1.753 1.00 95.19 126 VAL A O 1
ATOM 980 N N . ARG A 1 127 ? -2.374 -11.814 -0.447 1.00 96.69 127 ARG A N 1
ATOM 981 C CA . ARG A 1 127 ? -3.190 -10.599 -0.323 1.00 96.69 127 ARG A CA 1
ATOM 982 C C . ARG A 1 127 ? -4.336 -10.800 0.666 1.00 96.69 127 ARG A C 1
ATOM 984 O O . ARG A 1 127 ? -4.501 -9.988 1.572 1.00 96.69 127 ARG A O 1
ATOM 991 N N . ASP A 1 128 ? -5.088 -11.885 0.522 1.00 96.56 128 ASP A N 1
ATOM 992 C CA . ASP A 1 128 ? -6.244 -12.186 1.364 1.00 96.56 128 ASP A CA 1
ATOM 993 C C . ASP A 1 128 ? -5.842 -12.444 2.817 1.00 96.56 128 ASP A C 1
ATOM 995 O O . ASP A 1 128 ? -6.500 -11.949 3.733 1.00 96.56 128 ASP A O 1
ATOM 999 N N . ALA A 1 129 ? -4.730 -13.149 3.046 1.00 96.88 129 ALA A N 1
ATOM 1000 C CA . ALA A 1 129 ? -4.186 -13.360 4.384 1.00 96.88 129 ALA A CA 1
ATOM 1001 C C . ALA A 1 129 ? -3.778 -12.034 5.048 1.00 96.88 129 ALA A C 1
ATOM 1003 O O . ALA A 1 129 ? -4.141 -11.781 6.197 1.00 96.88 129 ALA A O 1
ATOM 1004 N N . LEU A 1 130 ? -3.089 -11.150 4.318 1.00 97.88 130 LEU A N 1
ATOM 1005 C CA . LEU A 1 130 ? -2.708 -9.830 4.825 1.00 97.88 130 LEU A CA 1
ATOM 1006 C C . LEU A 1 130 ? -3.931 -8.937 5.071 1.00 97.88 130 LEU A C 1
ATOM 1008 O O . LEU A 1 130 ? -3.980 -8.232 6.075 1.00 97.88 130 LEU A O 1
ATOM 1012 N N . ILE A 1 131 ? -4.955 -9.000 4.215 1.00 96.88 131 ILE A N 1
ATOM 1013 C CA . ILE A 1 131 ? -6.236 -8.315 4.441 1.00 96.88 131 ILE A CA 1
ATOM 1014 C C . ILE A 1 131 ? -6.934 -8.868 5.689 1.00 96.88 131 ILE A C 1
ATOM 1016 O O . ILE A 1 131 ? -7.459 -8.086 6.483 1.00 96.88 131 ILE A O 1
ATOM 1020 N N . ALA A 1 132 ? -6.930 -10.183 5.909 1.00 95.44 132 ALA A N 1
ATOM 1021 C CA . ALA A 1 132 ? -7.512 -10.788 7.104 1.00 95.44 132 ALA A CA 1
ATOM 1022 C C . ALA A 1 132 ? -6.809 -10.315 8.387 1.00 95.44 132 ALA A C 1
ATOM 1024 O O . ALA A 1 132 ? -7.489 -10.031 9.371 1.00 95.44 132 ALA A O 1
ATOM 1025 N N . MET A 1 133 ? -5.486 -10.110 8.348 1.00 95.50 133 MET A N 1
ATOM 1026 C CA . MET A 1 133 ? -4.730 -9.502 9.452 1.00 95.50 133 MET A CA 1
ATOM 1027 C C . MET A 1 133 ? -5.152 -8.057 9.764 1.00 95.50 133 MET A C 1
ATOM 1029 O O . MET A 1 133 ? -4.800 -7.549 10.821 1.00 95.50 133 MET A O 1
ATOM 1033 N N . THR A 1 134 ? -5.905 -7.379 8.892 1.00 94.88 134 THR A N 1
ATOM 1034 C CA . THR A 1 134 ? -6.416 -6.020 9.161 1.00 94.88 134 THR A CA 1
ATOM 1035 C C . THR A 1 134 ? -7.798 -5.978 9.801 1.00 94.88 134 THR A C 1
ATOM 1037 O O . THR A 1 134 ? -8.414 -4.913 9.900 1.00 94.88 134 THR A O 1
ATOM 1040 N N . ARG A 1 135 ? -8.342 -7.138 10.165 1.00 90.06 135 ARG A N 1
ATOM 1041 C CA . ARG A 1 135 ? -9.621 -7.232 10.863 1.00 90.06 135 ARG A CA 1
ATOM 1042 C C . ARG A 1 135 ? -9.377 -7.199 12.372 1.00 90.06 135 ARG A C 1
ATOM 1044 O O . ARG A 1 135 ? -8.345 -7.697 12.817 1.00 90.06 135 ARG A O 1
ATOM 1051 N N . PRO A 1 136 ? -10.311 -6.621 13.147 1.00 84.00 136 PRO A N 1
ATOM 1052 C CA . PRO A 1 136 ? -10.177 -6.602 14.594 1.00 84.00 136 PRO A CA 1
ATOM 1053 C C . PRO A 1 136 ? -10.078 -8.038 15.132 1.00 84.00 136 PRO A C 1
ATOM 1055 O O . PRO A 1 136 ? -10.748 -8.925 14.590 1.00 84.00 136 PRO A O 1
ATOM 1058 N N . PRO A 1 137 ? -9.265 -8.277 16.176 1.00 72.50 137 PRO A N 1
ATOM 1059 C CA . PRO A 1 137 ? -9.285 -9.549 16.882 1.00 72.50 137 PRO A CA 1
ATOM 1060 C C . PRO A 1 137 ? -10.696 -9.784 17.438 1.00 72.50 137 PRO A C 1
ATOM 1062 O O . PRO A 1 137 ? -11.321 -8.856 17.956 1.00 72.50 137 PRO A O 1
ATOM 1065 N N . HIS A 1 138 ? -11.206 -10.999 17.234 1.00 60.81 138 HIS A N 1
ATOM 1066 C CA . HIS A 1 138 ? -12.520 -11.434 17.710 1.00 60.81 138 HIS A CA 1
ATOM 1067 C C . HIS A 1 138 ? -12.609 -11.445 19.236 1.00 60.81 138 HIS A C 1
ATOM 1069 O O . HIS A 1 138 ? -11.592 -11.791 19.879 1.00 60.81 138 HIS A O 1
#